Protein AF-A0A956KN31-F1 (afdb_monomer)

Radius of gyration: 22.68 Å; Cα contacts (8 Å, |Δi|>4): 58; chains: 1; bounding box: 39×38×57 Å

Nearest PDB structures (foldseek):
  6vj6-assembly1_A  TM=4.637E-01  e=1.110E-02  Bacillus cereus ATCC 14579
  4wo7-assembly1_B  TM=4.732E-01  e=5.431E-02  Bacillus subtilis subsp. subtilis str. 168
  1m5y-assembly1_D-2 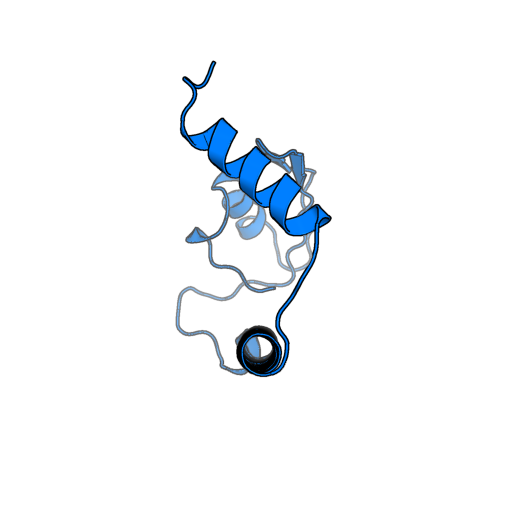 TM=8.943E-01  e=1.493E+00  Escherichia coli
  5tvl-assembly1_D  TM=4.137E-01  e=4.022E-01  Streptococcus pneumoniae str. Canada MDR_19A
  3nrk-assembly1_A  TM=4.340E-01  e=2.779E+00  Leptospira interrogans serovar Copenhageni str. Fiocruz L1-130

Secondary structure (DSSP, 8-state):
----GGGS-HHHHHHHHHSPTT-B---EEETTEEE--B------SSPPPHHHHHHHHHHHHHHHHHHHHHHHHHHHHHHH-----HHHHHHHHHHHHHTTSPP-

Sequence (104 aa):
GLFPTSRMVPEYAEVAFALEPGQVSEPVRSEKGYYVIKSFGRYEAGPLPFEAVRADLVRQLQGEIFKRGKEQLRKELEERFTIESQVLDDITAYDAARKGGPRP

Foldseek 3Di:
DDDDCVVDDVQVSVQQVPDDAQDKDDWDQDPVGTDIHHHNDDDDPDDDPCVVCVVVVVVVVVVVVVVVVVVVVVVVCVVPDDDPDPVVVVVVVVVVVVVPDDDD

pLDDT: mean 79.06, std 11.22, range [43.62, 94.12]

Structure (mmCIF, N/CA/C/O backbone):
data_AF-A0A956KN31-F1
#
_entry.id   AF-A0A956KN31-F1
#
loop_
_atom_site.group_PDB
_atom_site.id
_atom_site.type_symbol
_atom_site.label_atom_id
_atom_site.label_alt_id
_atom_site.label_comp_id
_atom_site.label_asym_id
_atom_site.label_entity_id
_atom_site.label_seq_id
_atom_site.pdbx_PDB_ins_code
_atom_site.Cartn_x
_atom_site.Cartn_y
_atom_site.Cartn_z
_atom_site.occupancy
_atom_site.B_iso_or_equiv
_atom_site.auth_seq_id
_atom_site.auth_comp_id
_atom_site.auth_asym_id
_atom_site.auth_atom_id
_atom_site.pdbx_PDB_model_num
ATOM 1 N N . GLY A 1 1 ? -6.517 -3.553 4.528 1.00 70.00 1 GLY A N 1
ATOM 2 C CA . GLY A 1 1 ? -5.070 -3.475 4.804 1.00 70.00 1 GLY A CA 1
ATOM 3 C C . GLY A 1 1 ? -4.857 -2.594 6.009 1.00 70.00 1 GLY A C 1
ATOM 4 O O . GLY A 1 1 ? -5.806 -1.930 6.411 1.00 70.00 1 GLY A O 1
ATOM 5 N N . LEU A 1 2 ? -3.657 -2.602 6.580 1.00 77.81 2 LEU A N 1
ATOM 6 C CA . LEU A 1 2 ? -3.320 -1.726 7.699 1.00 77.81 2 LEU A CA 1
ATOM 7 C C . LEU A 1 2 ? -2.904 -0.348 7.167 1.00 77.81 2 LEU A C 1
ATOM 9 O O . LEU A 1 2 ? -2.147 -0.257 6.200 1.00 77.81 2 LEU A O 1
ATOM 13 N N . PHE A 1 3 ? -3.408 0.726 7.768 1.00 78.50 3 PHE A N 1
ATOM 14 C CA . PHE A 1 3 ? -3.138 2.089 7.314 1.00 78.50 3 PHE A CA 1
ATOM 15 C C . PHE A 1 3 ? -2.827 3.016 8.494 1.00 78.50 3 PHE A C 1
ATOM 17 O O . PHE A 1 3 ? -3.504 2.944 9.519 1.00 78.50 3 PHE A O 1
ATOM 24 N N . PRO A 1 4 ? -1.819 3.898 8.365 1.00 77.50 4 PRO A N 1
ATOM 25 C CA . PRO A 1 4 ? -1.599 4.961 9.332 1.00 77.50 4 PRO A CA 1
ATOM 26 C C . PRO A 1 4 ? -2.557 6.128 9.068 1.00 77.50 4 PRO A C 1
ATOM 28 O O . PRO A 1 4 ? -2.955 6.375 7.926 1.00 77.50 4 PRO A O 1
ATOM 31 N N . THR A 1 5 ? -2.862 6.893 10.115 1.00 74.06 5 THR A N 1
ATOM 32 C CA . THR A 1 5 ? -3.739 8.078 10.079 1.00 74.06 5 THR A CA 1
ATOM 33 C C . THR A 1 5 ? -3.310 9.088 9.010 1.00 74.06 5 THR A C 1
ATOM 35 O O . THR A 1 5 ? -4.146 9.662 8.325 1.00 74.06 5 THR A O 1
ATOM 38 N N . SER A 1 6 ? -2.000 9.242 8.791 1.00 75.69 6 SER A N 1
ATOM 39 C CA . SER A 1 6 ? -1.423 10.187 7.825 1.00 75.69 6 SER A CA 1
ATOM 40 C C . SER A 1 6 ? -1.684 9.854 6.355 1.00 75.69 6 SER A C 1
ATOM 42 O O . SER A 1 6 ? -1.459 10.696 5.489 1.00 75.69 6 SER A O 1
ATOM 44 N N . ARG A 1 7 ? -2.115 8.626 6.041 1.00 73.12 7 ARG A N 1
ATOM 45 C CA . ARG A 1 7 ? -2.323 8.175 4.656 1.00 73.12 7 ARG A CA 1
ATOM 46 C C . ARG A 1 7 ? -3.771 8.309 4.192 1.00 73.12 7 ARG A C 1
ATOM 48 O O . ARG A 1 7 ? -4.068 7.922 3.063 1.00 73.12 7 ARG A O 1
ATOM 55 N N . MET A 1 8 ? -4.663 8.800 5.053 1.00 75.38 8 MET A N 1
ATOM 56 C CA . MET A 1 8 ? -6.090 8.927 4.765 1.00 75.38 8 MET A CA 1
ATOM 57 C C . MET A 1 8 ? -6.563 10.362 4.965 1.00 75.38 8 MET A C 1
ATOM 59 O O . MET A 1 8 ? -5.917 11.160 5.639 1.00 75.38 8 MET A O 1
ATOM 63 N N . VAL A 1 9 ? -7.686 10.685 4.325 1.00 80.25 9 VAL A N 1
ATOM 64 C CA . VAL A 1 9 ? -8.331 11.992 4.468 1.00 80.25 9 VAL A CA 1
ATOM 65 C C . VAL A 1 9 ? -8.736 12.166 5.938 1.00 80.25 9 VAL A C 1
ATOM 67 O O . VAL A 1 9 ? -9.214 11.184 6.517 1.00 80.25 9 VAL A O 1
ATOM 70 N N . PRO A 1 10 ? -8.547 13.349 6.552 1.00 79.81 10 PRO A N 1
ATOM 71 C CA . PRO A 1 10 ? -8.800 13.547 7.979 1.00 79.81 10 PRO A CA 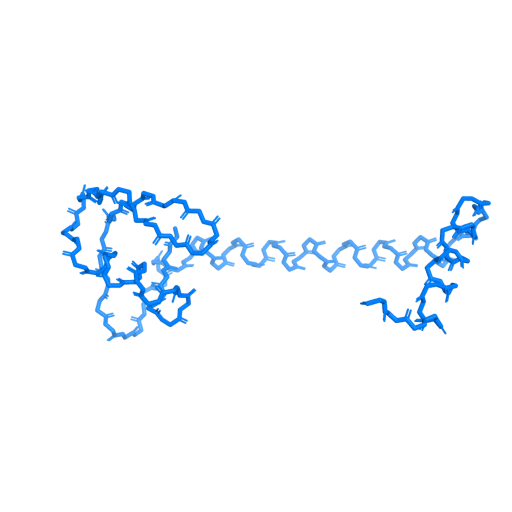1
ATOM 72 C C . PRO A 1 10 ? -10.172 13.040 8.429 1.00 79.81 10 PRO A C 1
ATOM 74 O O . PRO A 1 10 ? -10.244 12.279 9.390 1.00 79.81 10 PRO A O 1
ATOM 77 N N . GLU A 1 11 ? -11.232 13.324 7.663 1.00 80.19 11 GLU A N 1
ATOM 78 C CA . GLU A 1 11 ? -12.592 12.890 8.013 1.00 80.19 11 GLU A CA 1
ATOM 79 C C . GLU A 1 11 ? -12.740 11.361 8.011 1.00 80.19 11 GLU A C 1
ATOM 81 O O . GLU A 1 11 ? -13.453 10.788 8.832 1.00 80.19 11 GLU A O 1
ATOM 86 N N . TYR A 1 12 ? -12.039 10.669 7.108 1.00 81.81 12 TYR A N 1
ATOM 87 C CA . TYR A 1 12 ? -12.029 9.207 7.078 1.00 81.81 12 TYR A CA 1
ATOM 88 C C . TYR A 1 12 ? -11.283 8.645 8.286 1.00 81.81 12 TYR A C 1
ATOM 90 O O . TYR A 1 12 ? -11.739 7.691 8.917 1.00 81.81 12 TYR A O 1
ATOM 98 N N . ALA A 1 13 ? -10.104 9.199 8.575 1.00 81.75 13 ALA A N 1
ATOM 99 C CA . ALA A 1 13 ? -9.265 8.723 9.658 1.00 81.75 13 ALA A CA 1
ATOM 100 C C . ALA A 1 13 ? -9.983 8.882 11.004 1.00 81.75 13 ALA A C 1
ATOM 102 O O . ALA A 1 13 ? -10.057 7.921 11.762 1.00 81.75 13 ALA A O 1
ATOM 103 N N . GLU A 1 14 ? -10.583 10.040 11.271 1.00 82.88 14 GLU A N 1
ATOM 104 C CA . GLU A 1 14 ? -11.330 10.281 12.508 1.00 82.88 14 GLU A CA 1
ATOM 105 C C . GLU A 1 14 ? -12.426 9.236 12.735 1.00 82.88 14 GLU A C 1
ATOM 107 O O . GLU A 1 14 ? -12.468 8.616 13.798 1.00 82.88 14 GLU A O 1
ATOM 112 N N . VAL A 1 15 ? -13.243 8.946 11.716 1.00 84.19 15 VAL A N 1
ATOM 113 C CA . VAL A 1 15 ? -14.288 7.919 11.822 1.00 84.19 15 VAL A CA 1
ATOM 114 C C . VAL A 1 15 ? -13.678 6.527 11.994 1.00 84.19 15 VAL A C 1
ATOM 116 O O . VAL A 1 15 ? -14.095 5.783 12.875 1.00 84.19 15 VAL A O 1
ATOM 119 N N . ALA A 1 16 ? -12.661 6.163 11.208 1.00 82.88 16 ALA A N 1
ATOM 120 C CA . ALA A 1 16 ? -12.039 4.841 11.283 1.00 82.88 16 ALA A CA 1
ATOM 121 C C . ALA A 1 16 ? -11.406 4.545 12.654 1.00 82.88 16 ALA A C 1
ATOM 123 O O . ALA A 1 16 ? -11.464 3.406 13.115 1.00 82.88 16 ALA A O 1
ATOM 124 N N . PHE A 1 17 ? -10.806 5.554 13.293 1.00 81.69 17 PHE A N 1
ATOM 125 C CA . PHE A 1 17 ? -10.172 5.431 14.609 1.00 81.69 17 PHE A CA 1
ATOM 126 C C . PHE A 1 17 ? -11.160 5.564 15.778 1.00 81.69 17 PHE A C 1
ATOM 128 O O . PHE A 1 17 ? -10.842 5.093 16.870 1.00 81.69 17 PHE A O 1
ATOM 135 N N . ALA A 1 18 ? -12.331 6.171 15.560 1.00 86.00 18 ALA A N 1
ATOM 136 C CA . ALA A 1 18 ? -13.408 6.245 16.547 1.00 86.00 18 ALA A CA 1
ATOM 137 C C . ALA A 1 18 ? -14.225 4.943 16.660 1.00 86.00 18 ALA A C 1
ATOM 139 O O . ALA A 1 18 ? -14.874 4.723 17.679 1.00 86.00 18 ALA A O 1
ATOM 140 N N . LEU A 1 19 ? -14.204 4.081 15.637 1.00 86.25 19 LEU A N 1
ATOM 141 C CA . LEU A 1 19 ? -14.917 2.799 15.646 1.00 86.25 19 LEU A CA 1
ATOM 142 C C . LEU A 1 19 ? -14.238 1.767 16.546 1.00 86.25 19 LEU A C 1
ATOM 144 O O . LEU A 1 19 ? -13.023 1.547 16.473 1.00 86.25 19 LEU A O 1
ATOM 148 N N . GLU A 1 20 ? -15.048 1.027 17.296 1.00 84.25 20 GLU A N 1
ATOM 149 C CA . GLU A 1 20 ? -14.566 -0.145 18.019 1.00 84.25 20 GLU A CA 1
ATOM 150 C C . GLU A 1 20 ? -14.205 -1.291 17.050 1.00 84.25 20 GLU A C 1
ATOM 152 O O . GLU A 1 20 ? -14.802 -1.417 15.972 1.00 84.25 20 GLU A O 1
ATOM 157 N N . PRO A 1 21 ? -13.231 -2.158 17.394 1.00 85.81 21 PRO A N 1
ATOM 158 C CA . PRO A 1 21 ? -12.905 -3.335 16.591 1.00 85.81 21 PRO A CA 1
ATOM 159 C C . PRO A 1 21 ? -14.142 -4.197 16.304 1.00 85.81 21 PRO A C 1
ATOM 161 O O . PRO A 1 21 ? -14.808 -4.680 17.213 1.00 85.81 21 PRO A O 1
ATOM 164 N N . GLY A 1 22 ? -14.434 -4.420 15.024 1.00 85.06 22 GLY A N 1
ATOM 165 C CA . GLY A 1 22 ? -15.595 -5.173 14.546 1.00 85.06 22 GLY A CA 1
ATOM 166 C C . GLY A 1 22 ? -16.778 -4.305 14.111 1.00 85.06 22 GLY A C 1
ATOM 167 O O . GLY A 1 22 ? -17.654 -4.804 13.398 1.00 85.06 22 GLY A O 1
ATOM 168 N N . GLN A 1 23 ? -16.790 -3.019 14.465 1.00 87.50 23 GLN A N 1
ATOM 169 C CA . GLN A 1 23 ? -17.874 -2.099 14.139 1.00 87.50 23 GLN A CA 1
ATOM 170 C C . GLN A 1 23 ? -17.791 -1.595 12.689 1.00 87.50 23 GLN A C 1
ATOM 172 O O . GLN A 1 23 ? -16.712 -1.478 12.097 1.00 87.50 23 GLN A O 1
ATOM 177 N N . VAL A 1 24 ? -18.958 -1.298 12.117 1.00 87.19 24 VAL A N 1
ATOM 178 C CA . VAL A 1 24 ? -19.117 -0.685 10.793 1.00 87.19 24 VAL A CA 1
ATOM 179 C C . VAL A 1 24 ? -19.629 0.742 10.976 1.00 87.19 24 VAL A C 1
ATOM 181 O O . VAL A 1 24 ? -20.544 0.960 11.768 1.00 87.19 24 VAL A O 1
ATOM 184 N N . SER A 1 25 ? -19.041 1.705 10.268 1.00 85.69 25 SER A N 1
ATOM 185 C CA . SER A 1 25 ? -19.486 3.097 10.273 1.00 85.69 25 SER A CA 1
ATOM 186 C C . SER A 1 25 ? -20.725 3.304 9.416 1.00 85.69 25 SER A C 1
ATOM 188 O O . SER A 1 25 ? -20.993 2.563 8.467 1.00 85.69 25 SER A O 1
ATOM 190 N N . GLU A 1 26 ? -21.411 4.411 9.674 1.00 85.75 26 GLU A N 1
ATOM 191 C CA . GLU A 1 26 ? -22.315 4.992 8.690 1.00 85.75 26 GLU A CA 1
ATOM 192 C C . GLU A 1 26 ? -21.540 5.465 7.439 1.00 85.75 26 GLU A C 1
ATOM 194 O O . GLU A 1 26 ? -20.312 5.637 7.497 1.00 85.75 26 GLU A O 1
ATOM 199 N N . PRO A 1 27 ? -22.215 5.645 6.286 1.00 84.25 27 PRO A N 1
ATOM 200 C CA . PRO A 1 27 ? -21.580 6.127 5.065 1.00 84.25 27 PRO A CA 1
ATOM 201 C C . PRO A 1 27 ? -20.944 7.510 5.266 1.00 84.25 27 PRO A C 1
ATOM 203 O O . PRO A 1 27 ? -21.634 8.512 5.440 1.00 84.25 27 PRO A O 1
ATOM 206 N N . VAL A 1 28 ? -19.618 7.573 5.191 1.00 83.00 28 VAL A N 1
ATOM 207 C CA . VAL A 1 28 ? -18.847 8.814 5.295 1.00 83.00 28 VAL A CA 1
ATOM 208 C C . VAL A 1 28 ? -18.777 9.469 3.922 1.00 83.00 28 VAL A C 1
ATOM 210 O O . VAL A 1 28 ? -18.318 8.855 2.954 1.00 83.00 28 VAL A O 1
ATOM 213 N N . ARG A 1 29 ? -19.223 10.723 3.823 1.00 81.12 29 ARG A N 1
ATOM 214 C CA . ARG A 1 29 ? -19.116 11.524 2.598 1.00 81.12 29 ARG A CA 1
ATOM 215 C C . ARG A 1 29 ? -17.736 12.174 2.516 1.00 81.12 29 ARG A C 1
ATOM 217 O O . ARG A 1 29 ? -17.277 12.774 3.476 1.00 81.12 29 ARG A O 1
ATOM 224 N N . SER A 1 30 ? -17.110 12.093 1.351 1.00 79.12 30 SER A N 1
ATOM 225 C CA . SER A 1 30 ? -15.834 12.731 1.025 1.00 79.12 30 SER A CA 1
ATOM 226 C C . SER A 1 30 ? -15.909 13.329 -0.385 1.00 79.12 30 SER A C 1
ATOM 228 O O . SER A 1 30 ? -16.822 13.017 -1.153 1.00 79.12 30 SER A O 1
ATOM 230 N N . GLU A 1 31 ? -14.948 14.176 -0.760 1.00 77.12 31 GLU A N 1
ATOM 231 C CA . GLU A 1 31 ? -14.894 14.833 -2.078 1.00 77.12 31 GLU A CA 1
ATOM 232 C C . GLU A 1 31 ? -14.943 13.847 -3.256 1.00 77.12 31 GLU A C 1
ATOM 234 O O . GLU A 1 31 ? -15.430 14.176 -4.335 1.00 77.12 31 GLU A O 1
ATOM 239 N N . LYS A 1 32 ? -14.459 12.617 -3.047 1.00 73.88 32 LYS A N 1
ATOM 240 C CA . LYS A 1 32 ? -14.399 11.560 -4.067 1.00 73.88 32 LYS A CA 1
ATOM 241 C C . LYS A 1 32 ? -15.595 10.600 -4.053 1.00 73.88 32 LYS A C 1
ATOM 243 O O . LYS A 1 32 ? -15.641 9.709 -4.898 1.00 73.88 32 LYS A O 1
ATOM 248 N N . GLY A 1 33 ? -16.544 10.749 -3.124 1.00 81.88 33 GLY A N 1
ATOM 249 C CA . GLY A 1 33 ? -17.728 9.889 -3.025 1.00 81.88 33 GLY A CA 1
ATOM 250 C C . GLY A 1 33 ? -18.092 9.489 -1.594 1.00 81.88 33 GLY A C 1
ATOM 251 O O . GLY A 1 33 ? -17.810 10.214 -0.643 1.00 81.88 33 GLY A O 1
ATOM 252 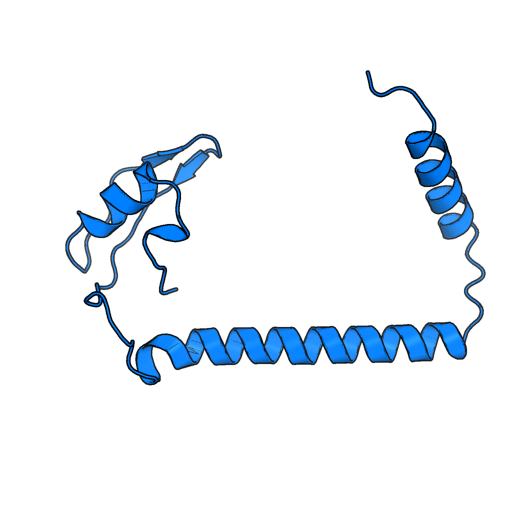N N . TYR A 1 34 ? -18.738 8.331 -1.448 1.00 85.06 34 TYR A N 1
ATOM 253 C CA . TYR A 1 34 ? -19.142 7.771 -0.155 1.00 85.06 34 TYR A CA 1
ATOM 254 C C . TYR A 1 34 ? -18.297 6.547 0.195 1.00 85.06 34 TYR A C 1
ATOM 256 O O . TYR A 1 34 ? -18.059 5.687 -0.654 1.00 85.06 34 TYR A O 1
ATOM 264 N N . TYR A 1 35 ? -17.884 6.453 1.456 1.00 83.69 35 TYR A N 1
ATOM 265 C CA . TYR A 1 35 ? -17.086 5.353 1.985 1.00 83.69 35 TYR A CA 1
ATOM 266 C C . TYR A 1 35 ? -17.795 4.704 3.176 1.00 83.69 35 TYR A C 1
ATOM 268 O O . TYR A 1 35 ? -18.302 5.398 4.050 1.00 83.69 35 TYR A O 1
ATOM 276 N N . VAL A 1 36 ? -17.808 3.371 3.230 1.00 85.56 36 VAL A N 1
ATOM 277 C CA . VAL A 1 36 ? -18.254 2.609 4.408 1.00 85.56 36 VAL A CA 1
ATOM 278 C C . VAL A 1 36 ? -17.030 1.957 5.031 1.00 85.56 36 VAL A C 1
ATOM 280 O O . VAL A 1 36 ? -16.272 1.273 4.339 1.00 85.56 36 VAL A O 1
ATOM 283 N N . ILE A 1 37 ? -16.825 2.183 6.325 1.00 86.25 37 ILE A N 1
ATOM 284 C CA . ILE A 1 37 ? -15.617 1.770 7.033 1.00 86.25 37 ILE A CA 1
ATOM 285 C C . ILE A 1 37 ? -15.973 0.632 7.977 1.00 86.25 37 ILE A C 1
ATOM 287 O O . ILE A 1 37 ? -16.914 0.735 8.754 1.00 86.25 37 ILE A O 1
ATOM 291 N N . LYS A 1 38 ? -15.206 -0.457 7.939 1.00 85.94 38 LYS A N 1
ATOM 292 C CA . LYS A 1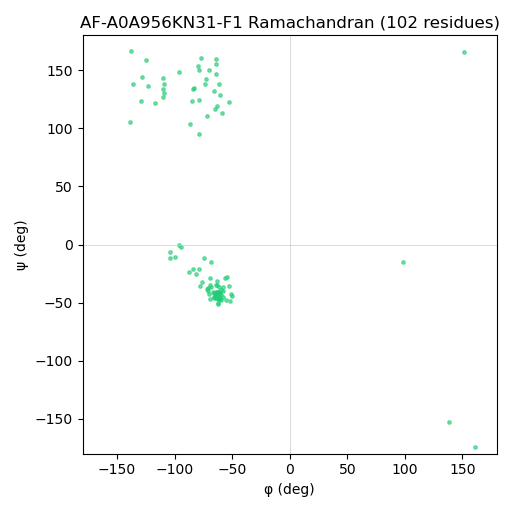 38 ? -15.281 -1.523 8.940 1.00 85.94 38 LYS A CA 1
ATOM 293 C C . LYS A 1 38 ? -13.954 -1.608 9.676 1.00 85.94 38 LYS A C 1
ATOM 295 O O . LYS A 1 38 ? -12.920 -1.834 9.045 1.00 85.94 38 LYS A O 1
ATOM 300 N N . SER A 1 39 ? -13.991 -1.446 10.994 1.00 85.12 39 SER A N 1
ATOM 301 C CA . SER A 1 39 ? -12.815 -1.634 11.836 1.00 85.12 39 SER A CA 1
ATOM 302 C C . SER A 1 39 ? -12.591 -3.126 12.049 1.00 85.12 39 SER A C 1
ATOM 304 O O . SER A 1 39 ? -13.487 -3.844 12.485 1.00 85.12 39 SER A O 1
ATOM 306 N N . PHE A 1 40 ? -11.402 -3.619 11.716 1.00 83.06 40 PHE A N 1
ATOM 307 C CA . PHE A 1 40 ? -11.004 -5.004 11.998 1.00 83.06 40 PHE A CA 1
ATOM 308 C C . PHE A 1 40 ? -10.116 -5.108 13.246 1.00 83.06 40 PHE A C 1
ATOM 310 O O . PHE A 1 40 ? -9.859 -6.208 13.721 1.00 83.06 40 PHE A O 1
ATOM 317 N N . GLY A 1 41 ? -9.648 -3.974 13.773 1.00 82.75 41 GLY A N 1
ATOM 318 C CA . GLY A 1 41 ? -8.698 -3.898 14.877 1.00 82.75 41 GLY A CA 1
ATOM 319 C C . GLY A 1 41 ? -7.850 -2.631 14.801 1.00 82.75 41 GLY A C 1
ATOM 320 O O . GLY A 1 41 ? -7.800 -1.965 13.766 1.00 82.75 41 GLY A O 1
ATOM 321 N N . ARG A 1 42 ? -7.168 -2.312 15.903 1.00 80.50 42 ARG A N 1
ATOM 322 C CA . ARG A 1 42 ? -6.253 -1.172 16.018 1.00 80.50 42 ARG A CA 1
ATOM 323 C C . ARG A 1 42 ? -4.915 -1.649 16.569 1.00 80.50 42 ARG A C 1
ATOM 325 O O . ARG A 1 42 ? -4.880 -2.518 17.435 1.00 80.50 42 ARG A O 1
ATOM 332 N N . TYR A 1 43 ? -3.834 -1.048 16.088 1.00 80.81 43 TYR A N 1
ATOM 333 C CA . TYR A 1 43 ? -2.510 -1.175 16.685 1.00 80.81 43 TYR A CA 1
ATOM 334 C C . TYR A 1 43 ? -2.122 0.161 17.313 1.00 80.81 43 TYR A C 1
ATOM 336 O O . TYR A 1 43 ? -2.464 1.220 16.784 1.00 80.81 43 TYR A O 1
ATOM 344 N N . GLU A 1 44 ? -1.435 0.103 18.449 1.00 79.50 44 GLU A N 1
ATOM 345 C CA . GLU A 1 44 ? -0.857 1.283 19.091 1.00 79.50 44 GLU A CA 1
ATOM 346 C C . GLU A 1 44 ? 0.218 1.919 18.197 1.00 79.50 44 GLU A C 1
ATOM 348 O O . GLU A 1 44 ? 0.821 1.261 17.342 1.00 79.50 44 GLU A O 1
ATOM 353 N N . ALA A 1 45 ? 0.457 3.216 18.394 1.00 73.50 45 ALA A N 1
ATOM 354 C CA . ALA A 1 45 ? 1.500 3.928 17.671 1.00 73.50 45 ALA A CA 1
ATOM 355 C C . ALA A 1 45 ? 2.876 3.358 18.050 1.00 73.50 45 ALA A C 1
ATOM 357 O O . ALA A 1 45 ? 3.298 3.438 19.202 1.00 73.50 45 ALA A O 1
ATOM 358 N N . GLY A 1 46 ? 3.581 2.771 17.082 1.00 77.19 46 GLY A N 1
ATOM 359 C CA . GLY A 1 46 ? 4.871 2.138 17.330 1.00 77.19 46 GLY A CA 1
ATOM 360 C C . GLY A 1 46 ? 5.286 1.154 16.237 1.00 77.19 46 GLY A C 1
ATOM 361 O O . GLY A 1 46 ? 4.624 1.056 15.198 1.00 77.19 46 GLY A O 1
ATOM 362 N N . PRO A 1 47 ? 6.400 0.430 16.445 1.00 78.00 47 PRO A N 1
ATOM 363 C CA . PRO A 1 47 ? 6.827 -0.619 15.533 1.00 78.00 47 PRO A CA 1
ATOM 364 C C . PRO A 1 47 ? 5.783 -1.738 15.500 1.00 78.00 47 PRO A C 1
ATOM 366 O O . PRO A 1 47 ? 5.487 -2.379 16.508 1.00 78.00 47 PRO A O 1
ATOM 369 N N . LEU A 1 48 ? 5.225 -1.969 14.315 1.00 82.81 48 LEU A N 1
ATOM 370 C CA . LEU A 1 48 ? 4.296 -3.065 14.079 1.00 82.81 48 LEU A CA 1
ATOM 371 C C . LEU A 1 48 ? 5.054 -4.400 14.077 1.00 82.81 48 LEU A C 1
ATOM 373 O O . LEU A 1 48 ? 6.166 -4.466 13.544 1.00 82.81 48 LEU A O 1
ATOM 377 N N . PRO A 1 49 ? 4.465 -5.479 14.619 1.00 85.69 49 PRO A N 1
ATOM 378 C CA . PRO A 1 49 ? 5.072 -6.797 14.526 1.00 85.69 49 PRO A CA 1
ATOM 379 C C . PRO A 1 49 ? 5.140 -7.233 13.061 1.00 85.69 49 PRO A C 1
ATOM 381 O O . PRO A 1 49 ? 4.239 -6.937 12.272 1.00 85.69 49 PRO A O 1
ATOM 384 N N . PHE A 1 50 ? 6.187 -7.982 12.708 1.00 84.69 50 PHE A N 1
ATOM 385 C CA . PHE A 1 50 ? 6.401 -8.466 11.342 1.00 84.69 50 PHE A CA 1
ATOM 386 C C . PHE A 1 50 ? 5.159 -9.164 10.771 1.00 84.69 50 PHE A C 1
ATOM 388 O O . PHE A 1 50 ? 4.761 -8.881 9.645 1.00 84.69 50 PHE A O 1
ATOM 395 N N . GLU A 1 51 ? 4.486 -9.994 11.572 1.00 85.81 51 GLU A N 1
ATOM 396 C CA . GLU A 1 51 ? 3.269 -10.706 11.165 1.00 85.81 51 GLU A CA 1
ATOM 397 C C . GLU A 1 51 ? 2.135 -9.775 10.710 1.00 85.81 51 GLU A C 1
ATOM 399 O O . GLU A 1 51 ? 1.444 -10.082 9.739 1.00 85.81 51 GLU A O 1
ATOM 404 N N . ALA A 1 52 ? 1.976 -8.601 11.335 1.00 81.69 52 ALA A N 1
ATOM 405 C CA . ALA A 1 52 ? 0.924 -7.648 10.968 1.00 81.69 52 ALA A CA 1
ATOM 406 C C . ALA A 1 52 ? 1.168 -6.995 9.598 1.00 81.69 52 ALA A C 1
ATOM 408 O O . ALA A 1 52 ? 0.218 -6.625 8.910 1.00 81.69 52 ALA A O 1
ATOM 409 N N . VAL A 1 53 ? 2.433 -6.864 9.189 1.00 86.56 53 VAL A N 1
ATOM 410 C CA . VAL A 1 53 ? 2.827 -6.217 7.925 1.00 86.56 53 VAL A CA 1
ATOM 411 C C . VAL A 1 53 ? 3.240 -7.209 6.841 1.00 86.56 53 VAL A C 1
ATOM 413 O O . VAL A 1 53 ? 3.351 -6.832 5.675 1.00 86.56 53 VAL A O 1
ATOM 416 N N . ARG A 1 54 ? 3.430 -8.487 7.189 1.00 87.62 54 ARG A N 1
ATOM 417 C CA . ARG A 1 54 ? 3.938 -9.538 6.300 1.00 87.62 54 ARG A CA 1
ATOM 418 C C . ARG A 1 54 ? 3.156 -9.622 4.993 1.00 87.62 54 ARG A C 1
ATOM 420 O O . ARG A 1 54 ? 3.755 -9.6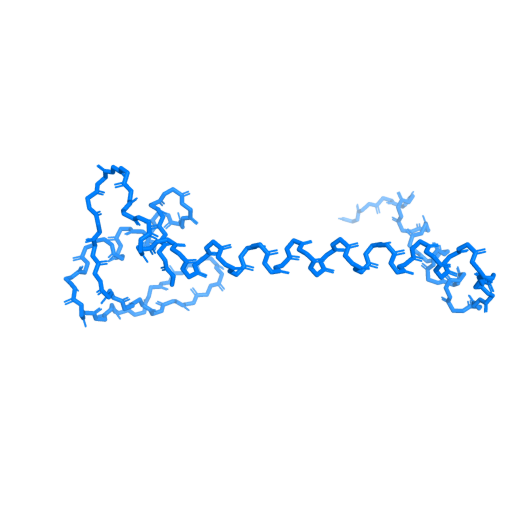48 3.921 1.00 87.62 54 ARG A O 1
ATOM 427 N N . ALA A 1 55 ? 1.826 -9.658 5.068 1.00 86.50 55 ALA A N 1
ATOM 428 C CA . ALA A 1 55 ? 0.972 -9.788 3.887 1.00 86.50 55 ALA A CA 1
ATOM 429 C C . ALA A 1 55 ? 1.103 -8.587 2.934 1.00 86.50 55 ALA A C 1
ATOM 431 O O . ALA A 1 55 ? 1.161 -8.762 1.715 1.00 86.50 55 ALA A O 1
ATOM 432 N N . ASP A 1 56 ? 1.182 -7.375 3.483 1.00 86.88 56 ASP A N 1
ATOM 433 C CA . ASP A 1 56 ? 1.340 -6.158 2.688 1.00 86.88 56 ASP A CA 1
ATOM 434 C C . ASP A 1 56 ? 2.748 -6.058 2.090 1.00 86.88 56 ASP A C 1
ATOM 436 O O . ASP A 1 56 ? 2.883 -5.711 0.916 1.00 86.88 56 ASP A O 1
ATOM 440 N N . LEU A 1 57 ? 3.778 -6.467 2.835 1.00 89.25 57 LEU A N 1
ATOM 441 C CA . LEU A 1 57 ? 5.158 -6.494 2.356 1.00 89.25 57 LEU A CA 1
ATOM 442 C C . LEU A 1 57 ? 5.351 -7.501 1.213 1.00 89.25 57 LEU A C 1
ATOM 444 O O . LEU A 1 57 ? 5.957 -7.173 0.195 1.00 89.25 57 LEU A O 1
ATOM 448 N N . VAL A 1 58 ? 4.786 -8.709 1.331 1.00 92.31 58 VAL A N 1
ATOM 449 C CA . VAL A 1 58 ? 4.819 -9.716 0.254 1.00 92.31 58 VAL A CA 1
ATOM 450 C C . VAL A 1 58 ? 4.178 -9.167 -1.018 1.00 92.31 58 VAL A C 1
ATOM 452 O O . VAL A 1 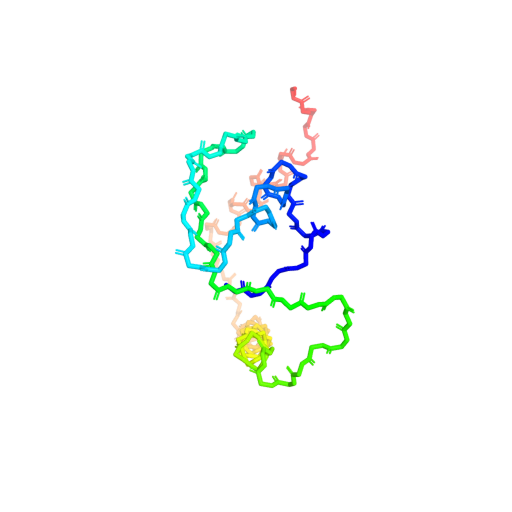58 ? 4.755 -9.285 -2.098 1.00 92.31 58 VAL A O 1
ATOM 455 N N . ARG A 1 59 ? 3.018 -8.515 -0.896 1.00 90.50 59 ARG A N 1
ATOM 456 C CA . ARG A 1 59 ? 2.315 -7.899 -2.029 1.00 90.50 59 ARG A CA 1
ATOM 457 C C . ARG A 1 59 ? 3.155 -6.807 -2.695 1.00 90.50 59 ARG A C 1
ATOM 459 O O . ARG A 1 59 ? 3.195 -6.727 -3.921 1.00 90.50 59 ARG A O 1
ATOM 466 N N . GLN A 1 60 ? 3.825 -5.976 -1.896 1.00 90.62 60 GLN A N 1
ATOM 467 C CA . GLN A 1 60 ? 4.723 -4.935 -2.397 1.00 90.62 60 GLN A CA 1
ATOM 468 C C . GLN A 1 60 ? 5.895 -5.537 -3.174 1.00 90.62 60 GLN A C 1
ATOM 470 O O . GLN A 1 60 ? 6.112 -5.165 -4.325 1.00 90.62 60 GLN A O 1
ATOM 475 N N . LEU A 1 61 ? 6.588 -6.519 -2.593 1.00 93.75 61 LEU A N 1
ATOM 476 C CA . LEU A 1 61 ? 7.724 -7.183 -3.235 1.00 93.75 61 LEU A CA 1
ATOM 477 C C . LEU A 1 61 ? 7.320 -7.891 -4.534 1.00 93.75 61 LEU A C 1
ATOM 479 O O . LEU A 1 61 ? 8.023 -7.786 -5.536 1.00 93.75 61 LEU A O 1
ATOM 483 N N . GLN A 1 62 ? 6.166 -8.563 -4.556 1.00 94.06 62 GLN A N 1
ATOM 484 C CA . GLN A 1 62 ? 5.626 -9.172 -5.776 1.00 94.06 62 GLN A CA 1
ATOM 485 C C . GLN A 1 62 ? 5.375 -8.130 -6.871 1.00 94.06 62 GLN A C 1
ATOM 487 O O . GLN A 1 62 ? 5.737 -8.353 -8.027 1.00 94.06 62 GLN A O 1
ATOM 492 N N . GLY A 1 63 ? 4.799 -6.980 -6.512 1.00 92.75 63 GLY A N 1
ATOM 493 C CA . GLY A 1 63 ? 4.588 -5.871 -7.441 1.00 92.75 63 GLY A CA 1
ATOM 494 C C . GLY A 1 63 ? 5.899 -5.309 -7.994 1.00 92.75 63 GLY A C 1
ATOM 495 O O . GLY A 1 63 ? 5.997 -5.046 -9.193 1.00 92.75 63 GLY A O 1
ATOM 496 N N . GLU A 1 64 ? 6.925 -5.174 -7.153 1.00 94.00 64 GLU A N 1
ATOM 497 C CA . GLU A 1 64 ? 8.251 -4.723 -7.581 1.00 94.00 64 GLU A CA 1
ATOM 498 C C . GLU A 1 64 ? 8.933 -5.713 -8.526 1.00 94.00 64 GLU A C 1
ATOM 500 O O . GLU A 1 64 ? 9.457 -5.301 -9.563 1.00 94.00 64 GLU A O 1
ATOM 505 N N . ILE A 1 65 ? 8.895 -7.010 -8.208 1.00 94.12 65 ILE A N 1
ATOM 506 C CA . ILE A 1 65 ? 9.448 -8.068 -9.063 1.00 94.12 65 ILE A CA 1
ATOM 507 C C . ILE A 1 65 ? 8.746 -8.058 -10.420 1.00 94.12 65 ILE A C 1
ATOM 509 O O . ILE A 1 65 ? 9.407 -8.047 -11.457 1.00 94.12 65 ILE A O 1
ATOM 513 N N . PHE A 1 66 ? 7.413 -8.000 -10.423 1.00 91.00 66 PHE A N 1
ATOM 514 C CA . PHE A 1 66 ? 6.631 -7.964 -11.653 1.00 91.00 66 PHE A CA 1
ATOM 515 C C . PHE A 1 66 ? 6.952 -6.728 -12.499 1.00 91.00 66 PHE A C 1
ATOM 517 O O . PHE A 1 66 ? 7.152 -6.836 -13.708 1.00 91.00 66 PHE A O 1
ATOM 524 N N . LYS A 1 67 ? 7.053 -5.552 -11.868 1.00 93.50 67 LYS A N 1
ATOM 525 C CA . LYS A 1 67 ? 7.409 -4.305 -12.552 1.00 93.50 67 LYS A CA 1
ATOM 526 C C . LYS A 1 67 ? 8.797 -4.391 -13.187 1.00 93.50 67 LYS A C 1
ATOM 528 O O . LYS A 1 67 ? 8.934 -4.063 -14.362 1.00 93.50 67 LYS A O 1
ATOM 533 N N . ARG A 1 68 ? 9.797 -4.878 -12.445 1.00 92.62 68 ARG A N 1
ATOM 534 C CA . ARG A 1 68 ? 11.163 -5.058 -12.962 1.00 92.62 68 ARG A CA 1
ATOM 535 C C . ARG A 1 68 ? 11.204 -6.052 -14.117 1.00 92.62 68 ARG A C 1
ATOM 537 O O . ARG A 1 68 ? 11.805 -5.748 -15.140 1.00 92.62 68 ARG A O 1
ATOM 544 N N . GLY A 1 69 ? 10.529 -7.194 -13.982 1.00 91.81 69 GLY A N 1
ATOM 545 C CA . GLY A 1 69 ? 10.448 -8.194 -15.048 1.00 91.81 69 GLY A CA 1
ATOM 546 C C . GLY A 1 69 ? 9.786 -7.634 -16.308 1.00 91.81 69 GLY A C 1
ATOM 547 O O . GLY A 1 69 ? 10.290 -7.824 -17.411 1.00 91.81 69 GLY A O 1
ATOM 548 N N . LYS A 1 70 ? 8.705 -6.860 -16.152 1.00 91.31 70 LYS A N 1
ATOM 549 C CA . LYS A 1 70 ? 8.043 -6.177 -17.270 1.00 91.31 70 LYS A CA 1
ATOM 550 C C . LYS A 1 70 ? 8.956 -5.148 -17.940 1.00 91.31 70 LYS A C 1
ATOM 552 O O . LYS A 1 70 ? 8.977 -5.075 -19.162 1.00 91.31 70 LYS A O 1
ATOM 557 N N . GLU A 1 71 ? 9.689 -4.350 -17.166 1.00 92.06 71 GLU A N 1
ATOM 558 C CA . GLU A 1 71 ? 10.633 -3.359 -17.698 1.00 92.06 71 GLU A CA 1
ATOM 559 C C . GLU A 1 71 ? 11.797 -4.015 -18.448 1.00 92.06 71 GLU A C 1
ATOM 561 O O . GLU A 1 71 ? 12.165 -3.540 -19.519 1.00 92.06 71 GLU A O 1
ATOM 566 N N . GLN A 1 72 ? 12.344 -5.112 -17.921 1.00 91.38 72 GLN A N 1
ATOM 567 C CA . GLN A 1 72 ? 13.392 -5.892 -18.586 1.00 91.38 72 GLN A CA 1
ATOM 568 C C . GLN A 1 72 ? 12.889 -6.480 -19.901 1.00 91.38 72 GLN A C 1
ATOM 570 O O . GLN A 1 72 ? 13.482 -6.222 -20.943 1.00 91.38 72 GLN A O 1
ATOM 575 N N . LEU A 1 73 ? 11.741 -7.162 -19.873 1.00 87.50 73 LEU A N 1
ATOM 576 C CA . LEU A 1 73 ? 11.129 -7.718 -21.076 1.00 87.50 73 LEU A CA 1
ATOM 577 C C . LEU A 1 73 ? 10.840 -6.629 -22.114 1.00 87.50 73 LEU A C 1
ATOM 579 O O . LEU A 1 73 ? 11.064 -6.829 -23.302 1.00 87.50 73 LEU A O 1
ATOM 583 N N . ARG A 1 74 ? 10.367 -5.456 -21.678 1.00 86.62 74 ARG A N 1
ATOM 584 C CA . ARG A 1 74 ? 10.120 -4.329 -22.581 1.00 86.62 74 ARG A CA 1
ATOM 585 C C . ARG A 1 74 ? 11.403 -3.889 -23.286 1.00 86.62 74 ARG A C 1
ATOM 587 O O . ARG A 1 74 ? 11.374 -3.724 -24.497 1.00 86.62 74 ARG A O 1
ATOM 594 N N . LYS A 1 75 ? 12.508 -3.735 -22.550 1.00 88.19 75 LYS A N 1
ATOM 595 C CA . LYS A 1 75 ? 13.810 -3.364 -23.130 1.00 88.19 75 LYS A CA 1
ATOM 596 C C . LYS A 1 75 ? 14.313 -4.414 -24.115 1.00 88.19 75 LYS A C 1
ATOM 598 O O . LYS A 1 75 ? 14.702 -4.065 -25.220 1.00 88.19 75 LYS A O 1
ATOM 603 N N . GLU A 1 76 ? 14.239 -5.692 -23.748 1.00 87.44 76 GLU A N 1
ATOM 604 C CA . GLU A 1 76 ? 14.651 -6.788 -24.633 1.00 87.44 76 GLU A CA 1
ATOM 605 C C . GLU A 1 76 ? 13.846 -6.809 -25.939 1.00 87.44 76 GLU A C 1
ATOM 607 O O . GLU A 1 76 ? 14.397 -7.071 -27.007 1.00 87.44 76 GLU A O 1
ATOM 612 N N . LEU A 1 77 ? 12.541 -6.530 -25.873 1.00 87.06 77 LEU A N 1
ATOM 613 C CA . LEU A 1 77 ? 11.695 -6.448 -27.062 1.00 87.06 77 LEU A CA 1
ATOM 614 C C . LEU A 1 77 ? 12.002 -5.200 -27.903 1.00 87.06 77 LEU A C 1
ATOM 616 O O . LEU A 1 77 ? 12.051 -5.317 -29.123 1.00 87.06 77 LEU A O 1
ATOM 620 N N . GLU A 1 78 ? 12.248 -4.048 -27.272 1.00 83.00 78 GLU A N 1
ATOM 621 C CA . GLU A 1 78 ? 12.646 -2.796 -27.943 1.00 83.00 78 GLU A CA 1
ATOM 622 C C . GLU A 1 78 ? 14.002 -2.931 -28.668 1.00 83.00 78 GLU A C 1
ATOM 624 O O . GLU A 1 78 ? 14.183 -2.363 -29.740 1.00 83.00 78 GLU A O 1
ATOM 629 N N . GLU A 1 79 ? 14.947 -3.703 -28.12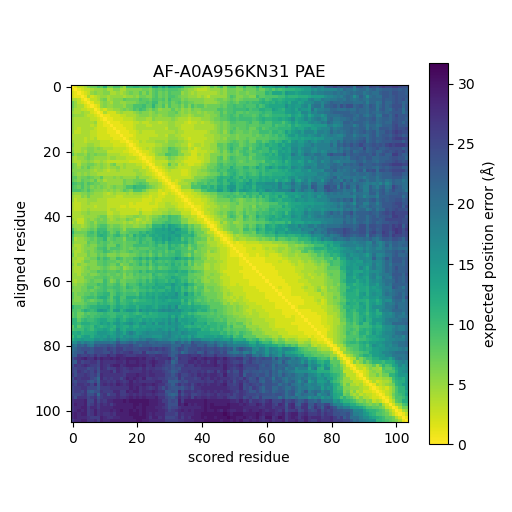0 1.00 85.00 79 GLU A N 1
ATOM 630 C CA . GLU A 1 79 ? 16.259 -3.954 -28.738 1.00 85.00 79 GLU A CA 1
ATOM 631 C C . GLU A 1 79 ? 16.197 -4.979 -29.878 1.00 85.00 79 GLU A C 1
ATOM 633 O O . GLU A 1 79 ? 16.929 -4.870 -30.862 1.00 85.00 79 GLU A O 1
ATOM 638 N N . ARG A 1 80 ? 15.342 -6.001 -29.749 1.00 79.12 80 ARG A N 1
ATOM 639 C CA . ARG A 1 80 ? 15.261 -7.107 -30.717 1.00 79.12 80 ARG A CA 1
ATOM 640 C C . ARG A 1 80 ? 14.318 -6.844 -31.882 1.00 79.12 80 ARG A C 1
ATOM 642 O O . ARG A 1 80 ? 14.469 -7.489 -32.918 1.00 79.12 80 ARG A O 1
ATOM 649 N N . PHE A 1 81 ? 13.340 -5.963 -31.712 1.00 75.25 81 PHE A N 1
ATOM 650 C CA . PHE A 1 81 ? 12.315 -5.707 -32.713 1.00 75.25 81 PHE A CA 1
ATOM 651 C C . PHE A 1 81 ? 12.193 -4.210 -32.982 1.00 75.25 81 PHE A C 1
ATOM 653 O O . PHE A 1 81 ? 11.891 -3.423 -32.088 1.00 75.25 81 PHE A O 1
ATOM 660 N N . THR A 1 82 ? 12.360 -3.819 -34.244 1.00 71.50 82 THR A N 1
ATOM 661 C CA . THR A 1 82 ? 11.949 -2.495 -34.708 1.00 71.50 82 THR A CA 1
ATOM 662 C C . THR A 1 82 ? 10.426 -2.474 -34.757 1.00 71.50 82 THR A C 1
ATOM 664 O O . THR A 1 82 ? 9.811 -3.187 -35.549 1.00 71.50 82 THR A O 1
ATOM 667 N N . ILE A 1 83 ? 9.806 -1.706 -33.863 1.00 68.56 83 ILE A N 1
ATOM 668 C CA . ILE A 1 83 ? 8.353 -1.540 -33.851 1.00 68.56 83 ILE A CA 1
ATOM 669 C C . ILE A 1 83 ? 7.997 -0.542 -34.955 1.00 68.56 83 ILE A C 1
ATOM 671 O O . ILE A 1 83 ? 8.029 0.664 -34.734 1.00 68.56 83 ILE A O 1
ATOM 675 N N . GLU A 1 84 ? 7.653 -1.043 -36.138 1.00 65.69 84 GLU A N 1
ATOM 676 C CA . GLU A 1 84 ? 6.966 -0.249 -37.158 1.00 65.69 84 GLU A CA 1
ATOM 677 C C . GLU A 1 84 ? 5.460 -0.339 -36.895 1.00 65.69 84 GLU A C 1
ATOM 679 O O . GLU A 1 84 ? 4.825 -1.370 -37.122 1.00 65.69 84 GLU A O 1
ATOM 684 N N . SER A 1 85 ? 4.882 0.724 -36.334 1.00 61.03 85 SER A N 1
ATOM 685 C CA . SER A 1 85 ? 3.448 0.802 -36.062 1.00 61.03 85 SER A CA 1
ATOM 686 C C . SER A 1 85 ? 2.931 2.186 -36.415 1.00 61.03 85 SER A C 1
ATOM 688 O O . SER A 1 85 ? 3.094 3.142 -35.662 1.00 61.03 85 SER A O 1
ATOM 690 N N . GLN A 1 86 ? 2.222 2.248 -37.539 1.00 61.25 86 GLN A N 1
ATOM 691 C CA . GLN A 1 86 ? 1.596 3.461 -38.068 1.00 61.25 86 GLN A CA 1
ATOM 692 C C . GLN A 1 86 ? 0.639 4.117 -37.054 1.00 61.25 86 GLN A C 1
ATOM 694 O O . GLN A 1 86 ? 0.501 5.331 -37.004 1.00 61.25 86 GLN A O 1
ATOM 699 N N . VAL A 1 87 ? 0.037 3.312 -36.172 1.00 64.69 87 VAL A N 1
ATOM 700 C CA . VAL A 1 87 ? -0.856 3.779 -35.098 1.00 64.69 87 VAL A CA 1
ATOM 701 C C . VAL A 1 87 ? -0.076 4.410 -33.935 1.00 64.69 87 VAL A C 1
ATOM 703 O O . VAL A 1 87 ? -0.580 5.322 -33.281 1.00 64.69 87 VAL A O 1
ATOM 706 N N . LEU A 1 88 ? 1.148 3.944 -33.648 1.00 59.91 88 LEU A N 1
ATOM 707 C CA . LEU A 1 88 ? 1.994 4.554 -32.614 1.00 59.91 88 LEU A CA 1
ATOM 708 C C . LEU A 1 88 ? 2.506 5.928 -33.060 1.00 59.91 88 LEU A C 1
ATOM 710 O O . LEU A 1 88 ? 2.571 6.845 -32.239 1.00 59.91 88 LEU A O 1
ATOM 714 N N . ASP A 1 89 ? 2.824 6.071 -34.345 1.00 62.44 89 ASP A N 1
ATOM 715 C CA . ASP A 1 89 ? 3.252 7.338 -34.941 1.00 62.44 89 ASP A CA 1
ATOM 716 C C . ASP A 1 89 ? 2.126 8.379 -34.866 1.00 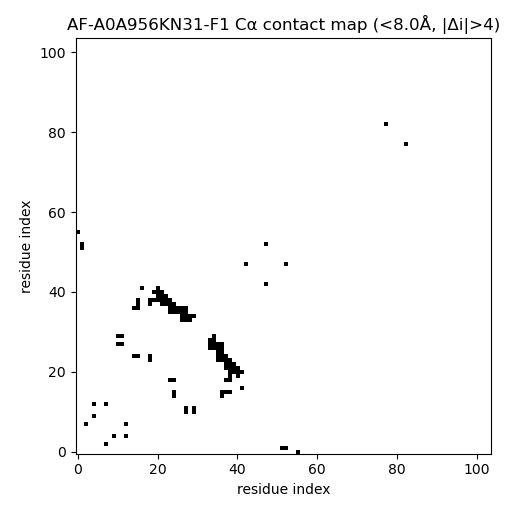62.44 89 ASP A C 1
ATOM 718 O O . ASP A 1 89 ? 2.347 9.508 -34.426 1.00 62.44 89 ASP A O 1
ATOM 722 N N . ASP A 1 90 ? 0.886 7.974 -35.157 1.00 62.28 90 ASP A N 1
ATOM 723 C CA . ASP A 1 90 ? -0.284 8.853 -35.074 1.00 62.28 90 ASP A CA 1
ATOM 724 C C . ASP A 1 90 ? -0.610 9.281 -33.628 1.00 62.28 90 ASP A C 1
ATOM 726 O O . ASP A 1 90 ? -0.916 10.449 -33.374 1.00 62.28 90 ASP A O 1
ATOM 730 N N . ILE A 1 91 ? -0.508 8.369 -32.648 1.00 62.53 91 ILE A N 1
ATOM 731 C CA . ILE A 1 91 ? -0.755 8.684 -31.226 1.00 62.53 91 ILE A CA 1
ATOM 732 C C . ILE A 1 91 ? 0.350 9.585 -30.660 1.00 62.53 91 ILE A C 1
ATOM 734 O O . ILE A 1 91 ? 0.062 10.548 -29.946 1.00 62.53 91 ILE A O 1
ATOM 738 N N . THR A 1 92 ? 1.616 9.313 -30.987 1.00 65.81 92 THR A N 1
ATOM 739 C CA . THR A 1 92 ? 2.733 10.154 -30.529 1.00 65.81 92 THR A CA 1
ATOM 740 C C . THR A 1 92 ? 2.708 11.539 -31.177 1.00 65.81 92 THR A C 1
ATOM 742 O O . THR A 1 92 ? 2.956 12.530 -30.484 1.00 65.81 92 THR A O 1
ATOM 745 N N . ALA A 1 93 ? 2.320 11.644 -32.452 1.00 62.84 93 ALA A N 1
ATOM 746 C CA . ALA A 1 93 ? 2.075 12.920 -33.121 1.00 62.84 93 ALA A CA 1
ATOM 747 C C . ALA A 1 93 ? 0.904 13.697 -32.487 1.00 62.84 93 ALA A C 1
ATOM 749 O O . ALA A 1 93 ? 1.009 14.910 -32.275 1.00 62.84 93 ALA A O 1
ATOM 750 N N . TYR A 1 94 ? -0.183 13.010 -32.115 1.00 63.22 94 TYR A N 1
ATOM 751 C CA . TYR A 1 94 ? -1.334 13.610 -31.433 1.00 63.22 94 TYR A CA 1
ATOM 752 C C . TYR A 1 94 ? -0.977 14.166 -30.041 1.00 63.22 94 TYR A C 1
ATOM 754 O O . TYR A 1 94 ? -1.312 15.310 -29.714 1.00 63.22 94 TYR A O 1
ATOM 762 N N . ASP A 1 95 ? -0.240 13.403 -29.231 1.00 62.97 95 ASP A N 1
ATOM 763 C CA . ASP A 1 95 ? 0.183 13.827 -27.890 1.00 62.97 95 ASP A CA 1
ATOM 764 C C . ASP A 1 95 ? 1.217 14.967 -27.928 1.00 62.97 95 ASP A C 1
ATOM 766 O O . ASP A 1 95 ? 1.198 15.867 -27.075 1.00 62.97 95 ASP A O 1
ATOM 770 N N . ALA A 1 96 ? 2.099 14.973 -28.934 1.00 63.66 96 ALA A N 1
ATOM 771 C CA . ALA A 1 96 ? 3.061 16.049 -29.163 1.00 63.66 96 ALA A CA 1
ATOM 772 C C . ALA A 1 96 ? 2.368 17.368 -29.550 1.00 63.66 96 ALA A C 1
ATOM 774 O O . ALA A 1 96 ? 2.712 18.421 -29.007 1.00 63.66 96 ALA A O 1
ATOM 775 N N . ALA A 1 97 ? 1.342 17.313 -30.406 1.00 64.62 97 ALA A N 1
ATOM 776 C CA . ALA A 1 97 ? 0.570 18.486 -30.817 1.00 64.62 97 ALA A CA 1
ATOM 777 C C . ALA A 1 97 ? -0.169 19.156 -29.641 1.00 64.62 97 ALA A C 1
ATOM 779 O O . ALA A 1 97 ? -0.315 20.379 -29.603 1.00 64.62 97 ALA A O 1
ATOM 780 N N . ARG A 1 98 ? -0.590 18.384 -28.629 1.00 63.81 98 ARG A N 1
ATOM 781 C CA . ARG A 1 98 ? -1.326 18.913 -27.469 1.00 63.81 98 ARG A CA 1
ATOM 782 C C . ARG A 1 98 ? -0.429 19.549 -26.399 1.00 63.81 98 ARG A C 1
ATOM 784 O O . ARG A 1 98 ? -0.889 20.426 -25.670 1.00 63.81 98 ARG A O 1
ATOM 791 N N . LYS A 1 99 ? 0.848 19.157 -26.298 1.00 57.91 99 LYS A N 1
ATOM 792 C CA . LYS A 1 99 ? 1.809 19.762 -25.349 1.00 57.91 99 LYS A CA 1
ATOM 793 C C . LYS A 1 99 ? 2.299 21.162 -25.755 1.00 57.91 99 LYS A C 1
ATOM 795 O O . LYS A 1 99 ? 2.899 21.828 -24.917 1.00 57.91 99 LYS A O 1
ATOM 800 N N . GLY A 1 100 ? 2.028 21.611 -26.985 1.00 54.22 100 GLY A N 1
ATOM 801 C CA . GLY A 1 100 ? 2.413 22.937 -27.493 1.00 54.22 100 GLY A CA 1
ATOM 802 C C . GLY A 1 100 ? 1.290 23.982 -27.581 1.00 54.22 100 GLY A C 1
ATOM 803 O O . GLY A 1 100 ? 1.574 25.135 -27.893 1.00 54.22 100 GLY A O 1
ATOM 804 N N . GLY A 1 101 ? 0.028 23.617 -27.328 1.00 52.12 101 GLY A N 1
ATOM 805 C CA . GLY A 1 101 ? -1.114 24.540 -27.414 1.00 52.12 101 GLY A CA 1
ATOM 806 C C . GLY A 1 101 ? -1.499 25.149 -26.057 1.00 52.12 101 GLY A C 1
ATOM 807 O O . GLY A 1 101 ? -1.351 24.471 -25.034 1.00 52.12 101 GLY A O 1
ATOM 808 N N . PRO A 1 102 ? -2.011 26.398 -26.006 1.00 43.62 102 PRO A N 1
ATOM 809 C CA . PRO A 1 102 ? -2.483 26.989 -24.758 1.00 43.62 102 PRO A CA 1
ATOM 810 C C . PRO A 1 102 ? -3.627 26.137 -24.194 1.00 43.62 102 PRO A C 1
ATOM 812 O O . PRO A 1 102 ? -4.568 25.787 -24.910 1.00 43.62 102 PRO A O 1
ATOM 815 N N . ARG A 1 103 ? -3.524 25.762 -22.912 1.00 50.81 103 ARG A N 1
ATOM 816 C CA . ARG A 1 103 ? -4.622 25.084 -22.212 1.00 50.81 103 ARG A CA 1
ATOM 817 C C . ARG A 1 103 ? -5.797 26.069 -22.093 1.00 50.81 103 ARG A C 1
ATOM 819 O O . ARG A 1 103 ? -5.529 27.208 -21.708 1.00 50.81 103 ARG A O 1
AT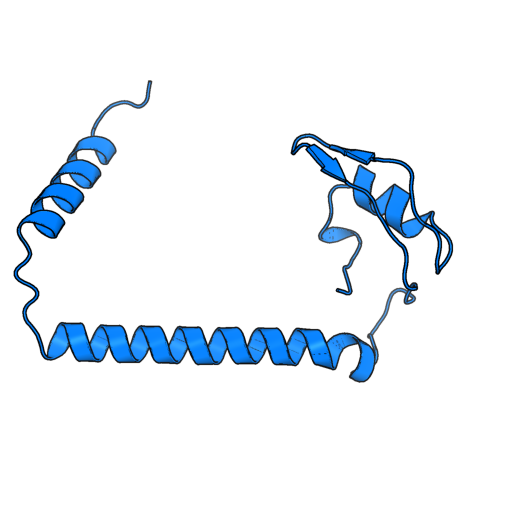OM 826 N N . PRO A 1 104 ? -7.034 25.664 -22.428 1.00 55.53 104 PRO A N 1
ATOM 827 C CA . PRO A 1 104 ? -8.221 26.450 -22.106 1.00 55.53 104 PRO A CA 1
ATOM 828 C C . PRO A 1 104 ? -8.415 26.567 -20.590 1.00 55.53 104 PRO A C 1
ATOM 830 O O . PRO A 1 104 ? -7.962 25.648 -19.863 1.00 55.53 104 PRO A O 1
#

Mean predicted aligned error: 12.85 Å

Solvent-accessible surface area (backbone atoms only — not comparable to full-atom values): 6623 Å² total; per-residue (Å²): 133,92,78,62,65,88,81,46,58,67,74,56,33,54,53,54,70,69,45,54,69,69,38,70,53,71,77,43,81,52,99,90,46,76,45,73,47,68,26,84,63,86,79,78,95,68,91,73,57,66,79,82,45,44,68,60,51,53,53,50,52,52,51,52,51,52,50,51,53,50,53,52,52,49,51,55,47,61,74,74,42,87,84,85,48,76,66,57,53,52,52,53,52,53,56,55,59,59,75,76,51,87,81,130